Protein AF-V9F3T2-F1 (afdb_monomer_lite)

Secondary structure (DSSP, 8-state):
-PPP--TT-PPPPPPPP----TTHHHHHHHHHHHTT--HHHHHHHHS-S--HHHHHHHHHHH--

Radius of gyration: 24.86 Å; chains: 1; bounding box: 49×23×70 Å

pLDDT: mean 75.88, std 9.26, range [43.31, 88.31]

Organism: NCBI:txid1317065

Sequence (64 aa)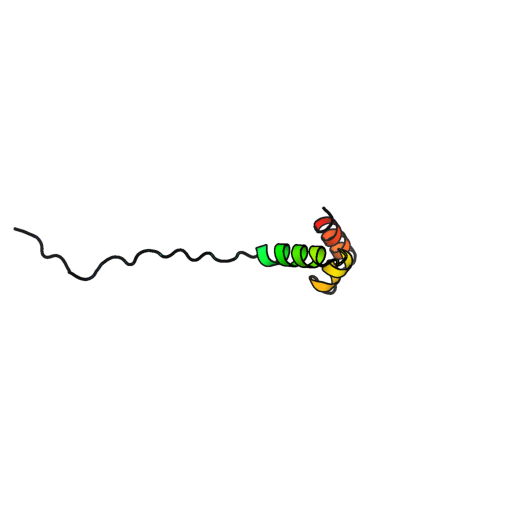:
MALPTIKGTKKKQKQYKRVRGEYSHKQDTINYIQAGHTPNEALDYFYDTLTGKERRSKQQLISK

Structure (mmCIF, N/CA/C/O backbone):
data_AF-V9F3T2-F1
#
_entry.id   AF-V9F3T2-F1
#
loop_
_atom_site.group_PDB
_atom_site.id
_atom_site.type_symbol
_atom_site.label_atom_id
_atom_site.label_alt_id
_atom_site.label_comp_id
_atom_site.label_asym_id
_atom_site.label_entity_id
_atom_site.label_seq_id
_atom_site.pdbx_PDB_ins_code
_atom_site.Cartn_x
_atom_site.Cartn_y
_atom_site.Cartn_z
_atom_site.occupancy
_atom_site.B_iso_or_equiv
_atom_site.auth_seq_id
_atom_site.auth_comp_id
_atom_site.auth_asym_id
_atom_site.auth_atom_id
_atom_site.pdbx_PDB_model_num
ATOM 1 N N . MET A 1 1 ? -35.047 11.185 54.876 1.00 43.31 1 MET A N 1
ATOM 2 C CA . MET A 1 1 ? -35.859 10.776 53.708 1.00 43.31 1 MET A CA 1
ATOM 3 C C . MET A 1 1 ? -34.919 10.568 52.530 1.00 43.31 1 MET A C 1
ATOM 5 O O . MET A 1 1 ? -34.172 11.485 52.223 1.00 43.31 1 MET A O 1
ATOM 9 N N . ALA A 1 2 ? -34.874 9.370 51.945 1.00 65.00 2 ALA A N 1
ATOM 10 C CA . ALA A 1 2 ? -33.997 9.060 50.814 1.00 65.00 2 ALA A CA 1
ATOM 11 C C . ALA A 1 2 ? -34.796 9.140 49.506 1.00 65.00 2 ALA A C 1
ATOM 13 O O . ALA A 1 2 ? -35.879 8.565 49.414 1.00 65.00 2 ALA A O 1
ATOM 14 N N . LEU A 1 3 ? -34.275 9.874 48.520 1.00 71.56 3 LEU A N 1
ATOM 15 C CA . LEU A 1 3 ? -34.907 10.012 47.209 1.00 71.56 3 LEU A CA 1
ATOM 16 C C . LEU A 1 3 ? -34.880 8.666 46.461 1.00 71.56 3 LEU A C 1
ATOM 18 O O . LEU A 1 3 ? -33.853 7.976 46.483 1.00 71.56 3 LEU A O 1
ATOM 22 N N . PRO A 1 4 ? -35.975 8.277 45.787 1.00 70.19 4 PRO A N 1
ATOM 23 C CA . PRO A 1 4 ? -36.016 7.044 45.014 1.00 70.19 4 PRO A CA 1
ATOM 24 C C . PRO A 1 4 ? -35.001 7.095 43.863 1.00 70.19 4 PRO A C 1
ATOM 26 O O . PRO A 1 4 ? -34.934 8.062 43.107 1.00 70.19 4 PRO A O 1
ATOM 29 N N . THR A 1 5 ? -34.198 6.038 43.732 1.00 69.62 5 THR A N 1
ATOM 30 C CA . THR A 1 5 ? -33.196 5.875 42.668 1.00 69.62 5 THR A CA 1
ATOM 31 C C . THR A 1 5 ? -33.659 4.821 41.665 1.00 69.62 5 THR A C 1
ATOM 33 O O . THR A 1 5 ? -34.041 3.712 42.037 1.00 69.62 5 THR A O 1
ATOM 36 N N . ILE A 1 6 ? -33.615 5.152 40.371 1.00 72.06 6 ILE A N 1
ATOM 37 C CA . ILE A 1 6 ? -33.971 4.229 39.286 1.00 72.06 6 ILE A CA 1
ATOM 38 C C . ILE A 1 6 ? -32.854 3.182 39.151 1.00 72.06 6 ILE A C 1
ATOM 40 O O . ILE A 1 6 ? -31.761 3.467 38.653 1.00 72.0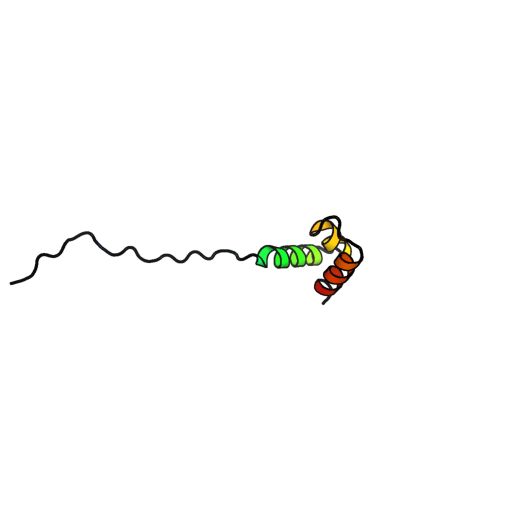6 6 ILE A O 1
ATOM 44 N N . LYS A 1 7 ? -33.107 1.950 39.607 1.00 66.94 7 LYS A N 1
ATOM 45 C CA . LYS A 1 7 ? -32.203 0.816 39.371 1.00 66.94 7 LYS A CA 1
ATOM 46 C C . LYS A 1 7 ? -32.272 0.428 37.891 1.00 66.94 7 LYS A C 1
ATOM 48 O O . LYS A 1 7 ? -33.330 0.058 37.403 1.00 66.94 7 LYS A O 1
ATOM 53 N N . GLY A 1 8 ? -31.140 0.490 37.189 1.00 59.94 8 GLY A N 1
ATOM 54 C CA . GLY A 1 8 ? -31.007 -0.034 35.819 1.00 59.94 8 GLY A CA 1
ATOM 55 C C . GLY A 1 8 ? -30.494 0.961 34.779 1.00 59.94 8 GLY A C 1
ATOM 56 O O . GLY A 1 8 ? -29.975 0.544 33.749 1.00 59.94 8 GLY A O 1
ATOM 57 N N . THR A 1 9 ? -30.516 2.266 35.051 1.00 63.19 9 THR A N 1
ATOM 58 C CA . THR A 1 9 ? -29.985 3.284 34.129 1.00 63.19 9 THR A CA 1
ATOM 59 C C . THR A 1 9 ? -28.512 3.571 34.413 1.00 63.19 9 THR A C 1
ATOM 61 O O . THR A 1 9 ? -28.126 4.690 34.747 1.00 63.19 9 THR A O 1
ATOM 64 N N . LYS A 1 10 ? -27.650 2.551 34.319 1.00 68.75 10 LYS A N 1
ATOM 65 C CA . LYS A 1 10 ? -26.201 2.798 34.308 1.00 68.75 10 LYS A CA 1
ATOM 66 C C . LYS A 1 10 ? -25.817 3.314 32.924 1.00 68.75 10 LYS A C 1
ATOM 68 O O . LYS A 1 10 ? -26.121 2.681 31.914 1.00 68.75 10 LYS A O 1
ATOM 73 N N . LYS A 1 11 ? -25.152 4.470 32.871 1.00 73.69 11 LYS A N 1
ATOM 74 C CA . LYS A 1 11 ? -24.594 5.025 31.631 1.00 73.69 11 LYS A CA 1
ATOM 75 C C . LYS A 1 11 ? -23.673 3.967 31.012 1.00 73.69 11 LYS A C 1
ATOM 77 O O . LYS A 1 11 ? -22.721 3.540 31.665 1.00 73.69 11 LYS A O 1
ATOM 82 N N . LYS A 1 12 ? -23.972 3.510 29.790 1.00 75.69 12 LYS A N 1
ATOM 83 C CA . LYS A 1 12 ? -23.110 2.552 29.080 1.00 75.69 12 LYS A CA 1
ATOM 84 C C . LYS A 1 12 ? -21.701 3.147 28.976 1.00 75.69 12 LYS A C 1
ATOM 86 O O . LYS A 1 12 ? -21.557 4.325 28.638 1.00 75.69 12 LYS A O 1
ATOM 91 N N . GLN A 1 13 ? -20.674 2.359 29.295 1.00 79.38 13 GLN A N 1
ATOM 92 C CA . GLN A 1 13 ? -19.290 2.798 29.122 1.00 79.38 13 GLN A CA 1
ATOM 93 C C . GLN A 1 13 ? -19.031 3.106 27.645 1.00 79.38 13 GLN A C 1
ATOM 95 O O . GLN A 1 13 ? -19.417 2.335 26.765 1.00 79.38 13 GLN A O 1
ATOM 100 N N . LYS A 1 14 ? -18.372 4.238 27.374 1.00 83.38 14 LYS A N 1
ATOM 101 C CA . LYS A 1 14 ? -17.888 4.553 26.029 1.00 83.38 14 LYS A CA 1
ATOM 102 C C . LYS A 1 14 ? -16.816 3.530 25.655 1.00 83.38 14 LYS A C 1
ATOM 104 O O . LYS A 1 14 ? -15.807 3.432 26.346 1.00 83.38 14 LYS A O 1
ATOM 109 N N . GLN A 1 15 ? -17.028 2.795 24.568 1.00 80.56 15 GLN A N 1
ATOM 110 C CA . GLN A 1 15 ? -16.009 1.938 23.968 1.00 80.56 15 GLN A CA 1
ATOM 111 C C . GLN A 1 15 ? -15.370 2.693 22.803 1.00 80.56 15 GLN A C 1
ATOM 113 O O . GLN A 1 15 ? -16.053 3.078 21.856 1.00 80.56 15 GLN A O 1
ATOM 118 N N . TYR A 1 16 ? -14.063 2.924 22.882 1.00 80.12 16 TYR A N 1
ATOM 119 C CA . TYR A 1 16 ? -13.303 3.499 21.779 1.00 80.12 16 TYR A CA 1
ATOM 120 C C . TYR A 1 16 ? -12.858 2.368 20.856 1.00 80.12 16 TYR A C 1
ATOM 122 O O . TYR A 1 16 ? -12.122 1.474 21.272 1.00 80.12 16 TYR A O 1
ATOM 130 N N . LYS A 1 17 ? -13.296 2.400 19.597 1.00 74.00 17 LYS A N 1
ATOM 131 C CA . LYS A 1 17 ? -12.777 1.503 18.564 1.00 74.00 17 LYS A CA 1
ATOM 132 C C . LYS A 1 17 ? -11.558 2.158 17.927 1.00 74.00 17 LYS A C 1
ATOM 134 O O . LYS A 1 17 ? -11.625 3.310 17.507 1.00 74.00 17 LYS A O 1
ATOM 139 N N . ARG A 1 18 ? -10.453 1.420 17.818 1.00 69.81 18 ARG A N 1
ATOM 140 C CA . ARG A 1 18 ? -9.343 1.835 16.955 1.00 69.81 18 ARG A CA 1
ATOM 141 C C . ARG A 1 18 ? -9.809 1.715 15.508 1.00 69.81 18 ARG A C 1
ATOM 143 O O . ARG A 1 18 ? -10.062 0.613 15.028 1.00 69.81 18 ARG A O 1
ATOM 150 N N . VAL A 1 19 ? -9.975 2.848 14.838 1.00 66.31 19 VAL A N 1
ATOM 151 C CA . VAL A 1 19 ? -10.207 2.895 13.395 1.00 66.31 19 VAL A CA 1
ATOM 152 C C . VAL A 1 19 ? -8.832 2.902 12.743 1.00 66.31 19 VAL A C 1
ATOM 154 O O . VAL A 1 19 ? -8.002 3.754 13.059 1.00 66.31 19 VAL A O 1
ATOM 157 N N . ARG A 1 20 ? -8.559 1.918 11.884 1.00 55.06 20 ARG A N 1
ATOM 158 C CA . ARG A 1 20 ? -7.352 1.924 11.056 1.00 55.06 20 ARG A CA 1
ATOM 159 C C . ARG A 1 20 ? -7.494 3.114 10.103 1.00 55.06 20 ARG A C 1
ATOM 161 O O . ARG A 1 20 ? -8.403 3.118 9.283 1.00 55.06 20 ARG A O 1
ATOM 168 N N . GLY A 1 21 ? -6.682 4.153 10.294 1.00 58.22 21 GLY A N 1
ATOM 169 C CA . GLY A 1 21 ? -6.664 5.303 9.388 1.00 58.22 21 GLY A CA 1
ATOM 170 C C . GLY A 1 21 ? -6.136 4.909 8.006 1.00 58.22 21 GLY A C 1
ATOM 171 O O . GLY A 1 21 ? -5.553 3.835 7.855 1.00 58.22 21 GLY A O 1
ATOM 172 N N . GLU A 1 22 ? -6.262 5.809 7.028 1.00 58.50 22 GLU A N 1
ATOM 173 C CA . GLU A 1 22 ? -5.784 5.676 5.631 1.00 58.50 22 GLU A CA 1
ATOM 174 C C . GLU A 1 22 ? -4.282 5.338 5.474 1.00 58.50 22 GLU A C 1
ATOM 176 O O . GLU A 1 22 ? -3.775 5.147 4.372 1.00 58.50 22 GLU A O 1
ATOM 181 N N . TYR A 1 23 ? -3.545 5.210 6.578 1.00 59.91 23 TYR A N 1
ATOM 182 C CA . TYR A 1 23 ? -2.147 4.789 6.626 1.00 59.91 23 TYR A CA 1
ATOM 183 C C . TYR A 1 23 ? -1.908 3.321 6.216 1.00 59.91 23 TYR A C 1
ATOM 185 O O . TYR A 1 23 ? -0.758 2.884 6.206 1.00 59.91 23 TYR A O 1
ATOM 193 N N . SER A 1 24 ? -2.950 2.547 5.882 1.00 66.56 24 SER A N 1
ATOM 194 C CA . SER A 1 24 ? -2.792 1.192 5.328 1.00 66.56 24 SER A CA 1
ATOM 195 C C . SER A 1 24 ? -1.989 1.206 4.031 1.00 66.56 24 SER A C 1
ATOM 197 O O . SER A 1 24 ? -1.061 0.419 3.903 1.00 66.56 24 SER A O 1
ATOM 199 N N . HIS A 1 25 ? -2.236 2.182 3.151 1.00 75.50 25 HIS A N 1
ATOM 200 C CA . HIS A 1 25 ? -1.583 2.258 1.839 1.00 75.50 25 HIS A CA 1
ATOM 201 C C . HIS A 1 25 ? -0.055 2.321 1.926 1.00 75.50 25 HIS A C 1
ATOM 203 O O . HIS A 1 25 ? 0.660 1.645 1.190 1.00 75.50 25 HIS A O 1
ATOM 209 N N . LYS A 1 26 ? 0.468 3.100 2.881 1.00 76.81 26 LYS A N 1
ATOM 210 C CA . LYS A 1 26 ? 1.914 3.203 3.113 1.00 76.81 26 LYS A CA 1
ATOM 211 C C . LYS A 1 26 ? 2.497 1.894 3.627 1.00 76.81 26 LYS A C 1
ATOM 213 O O . LYS A 1 26 ? 3.568 1.500 3.184 1.00 76.81 26 LYS A O 1
ATOM 218 N N . GLN A 1 27 ? 1.796 1.230 4.546 1.00 80.50 27 GLN A N 1
ATOM 219 C CA . GLN A 1 27 ? 2.238 -0.058 5.071 1.00 80.50 27 GLN A CA 1
ATOM 220 C C . GLN A 1 27 ? 2.254 -1.119 3.969 1.00 80.50 27 GLN A C 1
ATOM 222 O O . GLN A 1 27 ? 3.213 -1.875 3.875 1.00 80.50 27 GLN A O 1
ATOM 227 N N . ASP A 1 28 ? 1.234 -1.136 3.114 1.00 83.31 28 ASP A N 1
ATOM 228 C CA . ASP A 1 28 ? 1.129 -2.089 2.011 1.00 83.31 28 ASP A CA 1
ATOM 229 C C . ASP A 1 28 ? 2.235 -1.841 0.970 1.00 83.31 28 ASP A C 1
ATOM 231 O O . ASP A 1 28 ? 2.890 -2.787 0.536 1.00 83.31 28 ASP A O 1
ATOM 235 N N . THR A 1 29 ? 2.542 -0.570 0.675 1.00 80.00 29 THR A N 1
ATOM 236 C CA . THR A 1 29 ? 3.671 -0.188 -0.194 1.00 80.00 29 THR A CA 1
ATOM 237 C C . THR A 1 29 ? 5.018 -0.639 0.389 1.00 80.00 29 THR A C 1
ATOM 239 O O . THR A 1 29 ? 5.849 -1.190 -0.328 1.00 80.00 29 THR A O 1
ATOM 242 N N . ILE A 1 30 ? 5.240 -0.448 1.697 1.00 83.25 30 ILE A N 1
ATOM 243 C CA . ILE A 1 30 ? 6.473 -0.880 2.379 1.00 83.25 30 ILE A CA 1
ATOM 244 C C . ILE A 1 30 ? 6.591 -2.406 2.370 1.00 83.25 30 ILE A C 1
ATOM 246 O O . ILE A 1 30 ? 7.652 -2.927 2.039 1.00 83.25 30 ILE A O 1
ATOM 250 N N . ASN A 1 31 ? 5.511 -3.119 2.697 1.00 87.00 31 ASN A N 1
ATOM 251 C CA . ASN A 1 31 ? 5.490 -4.581 2.702 1.00 87.00 31 ASN A CA 1
ATOM 252 C C . ASN A 1 31 ? 5.810 -5.148 1.308 1.00 87.00 31 ASN A C 1
ATOM 254 O O . ASN A 1 31 ? 6.543 -6.126 1.195 1.00 87.00 31 ASN A O 1
ATOM 258 N N . TYR A 1 32 ? 5.299 -4.515 0.249 1.00 85.56 32 TYR A N 1
ATOM 259 C CA . TYR A 1 32 ? 5.566 -4.906 -1.134 1.00 85.56 32 TYR A CA 1
ATOM 260 C C . TYR A 1 32 ? 7.043 -4.726 -1.513 1.00 85.56 32 TYR A C 1
ATOM 262 O O . TYR A 1 32 ? 7.650 -5.621 -2.090 1.00 85.56 32 TYR A O 1
ATOM 270 N N . ILE A 1 33 ? 7.664 -3.612 -1.116 1.00 85.31 33 ILE A N 1
ATOM 271 C CA . ILE A 1 33 ? 9.102 -3.382 -1.344 1.00 85.31 33 ILE A CA 1
ATOM 272 C C . ILE A 1 33 ? 9.951 -4.363 -0.523 1.00 85.31 33 ILE A C 1
ATOM 274 O O . ILE A 1 33 ? 10.922 -4.919 -1.029 1.00 85.31 33 ILE A O 1
ATOM 278 N N . GLN A 1 34 ? 9.568 -4.633 0.729 1.00 86.06 34 GLN A N 1
ATOM 279 C CA . GLN A 1 34 ? 10.240 -5.622 1.583 1.00 86.06 34 GLN A CA 1
ATOM 280 C C . GLN A 1 34 ? 10.159 -7.048 1.028 1.00 86.06 34 GLN A C 1
ATOM 282 O O . GLN A 1 34 ? 11.057 -7.845 1.286 1.00 86.06 34 GLN A O 1
ATOM 287 N N . ALA A 1 35 ? 9.127 -7.365 0.242 1.00 88.31 35 ALA A N 1
ATOM 288 C CA . ALA A 1 35 ? 9.014 -8.638 -0.465 1.00 88.31 35 ALA A CA 1
ATOM 289 C C . ALA A 1 35 ? 10.003 -8.780 -1.645 1.00 88.31 35 ALA A C 1
ATOM 291 O O . ALA A 1 35 ? 10.048 -9.836 -2.270 1.00 88.31 35 ALA A O 1
ATOM 292 N N . GLY A 1 36 ? 10.818 -7.755 -1.928 1.00 87.88 36 GLY A N 1
ATOM 293 C CA . GLY A 1 36 ? 11.869 -7.776 -2.950 1.00 87.88 36 GLY A CA 1
ATOM 294 C C . GLY A 1 36 ? 11.510 -7.047 -4.245 1.00 87.88 36 GLY A C 1
ATOM 295 O O . GLY A 1 36 ? 12.300 -7.071 -5.187 1.00 87.88 36 GLY A O 1
ATOM 296 N N . HIS A 1 37 ? 10.351 -6.389 -4.298 1.00 86.62 37 HIS A N 1
ATOM 297 C CA . HIS A 1 37 ? 9.910 -5.642 -5.472 1.00 86.62 37 HIS A CA 1
ATOM 298 C C . HIS A 1 37 ? 10.577 -4.275 -5.588 1.00 86.62 37 HIS A C 1
ATOM 300 O O . HIS A 1 37 ? 10.896 -3.613 -4.595 1.00 86.62 37 HIS A O 1
ATOM 306 N N . THR A 1 38 ? 10.754 -3.816 -6.826 1.00 84.00 38 THR A N 1
ATOM 307 C CA . THR A 1 38 ? 11.350 -2.500 -7.069 1.00 84.00 38 THR A CA 1
ATOM 308 C C . THR A 1 38 ? 10.347 -1.371 -6.794 1.00 84.00 38 THR A C 1
ATOM 310 O O . THR A 1 38 ? 9.137 -1.546 -6.955 1.00 84.00 38 THR A O 1
ATOM 313 N N . PRO A 1 39 ? 10.812 -0.156 -6.450 1.00 80.38 39 PRO A N 1
ATOM 314 C CA . PRO A 1 39 ? 9.934 1.007 -6.322 1.00 80.38 39 PRO A CA 1
ATOM 315 C C . PRO A 1 39 ? 9.111 1.302 -7.584 1.00 80.38 39 PRO A C 1
ATOM 317 O O . PRO A 1 39 ? 8.006 1.821 -7.481 1.00 80.38 39 PRO A O 1
ATOM 320 N N . ASN A 1 40 ? 9.626 0.963 -8.771 1.00 81.62 40 ASN A N 1
ATOM 321 C CA . ASN A 1 40 ? 8.896 1.127 -10.029 1.00 81.62 40 ASN A CA 1
ATOM 322 C C . ASN A 1 40 ? 7.748 0.120 -10.156 1.00 81.62 40 ASN A C 1
ATOM 324 O O . ASN A 1 40 ? 6.654 0.514 -10.545 1.00 81.62 40 ASN A O 1
ATOM 328 N N . GLU A 1 41 ? 7.971 -1.137 -9.768 1.00 82.75 41 GLU A N 1
ATOM 329 C CA . GLU A 1 41 ? 6.911 -2.152 -9.701 1.00 82.75 41 GLU A CA 1
ATOM 330 C C . GLU A 1 41 ? 5.851 -1.783 -8.665 1.00 82.75 41 GLU A C 1
ATOM 332 O O . GLU A 1 41 ? 4.664 -1.954 -8.913 1.00 82.75 41 GLU A O 1
ATOM 337 N N . ALA A 1 42 ? 6.262 -1.229 -7.520 1.00 82.56 42 ALA A N 1
ATOM 338 C CA . ALA A 1 42 ? 5.328 -0.728 -6.518 1.00 82.56 42 ALA A CA 1
ATOM 339 C C . ALA A 1 42 ? 4.469 0.417 -7.080 1.00 82.56 42 ALA A C 1
ATOM 341 O O . ALA A 1 42 ? 3.274 0.486 -6.806 1.00 82.56 42 ALA A O 1
ATOM 342 N N . LEU A 1 43 ? 5.049 1.309 -7.890 1.00 82.31 43 LEU A N 1
ATOM 343 C CA . LEU A 1 43 ? 4.281 2.371 -8.534 1.00 82.31 43 LEU A CA 1
ATOM 344 C C . LEU A 1 43 ? 3.226 1.821 -9.479 1.00 82.31 43 LEU A C 1
ATOM 346 O O . LEU A 1 43 ? 2.085 2.237 -9.355 1.00 82.31 43 LEU A O 1
ATOM 350 N N . ASP A 1 44 ? 3.607 0.901 -10.365 1.00 83.38 44 ASP A N 1
ATOM 351 C CA . ASP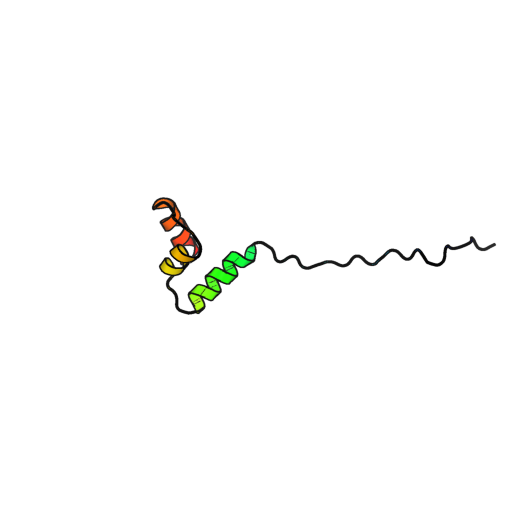 A 1 44 ? 2.692 0.316 -11.348 1.00 83.38 44 ASP A CA 1
ATOM 352 C C . ASP A 1 44 ? 1.630 -0.597 -10.685 1.00 83.38 44 ASP A C 1
ATOM 354 O O . ASP A 1 44 ? 0.553 -0.788 -11.240 1.00 83.38 44 ASP A O 1
ATOM 358 N N . TYR A 1 45 ? 1.906 -1.143 -9.491 1.00 82.44 45 TYR A N 1
ATOM 359 C CA . TYR A 1 45 ? 0.975 -1.989 -8.728 1.00 82.44 45 TYR A CA 1
ATOM 360 C C . TYR A 1 45 ? -0.028 -1.194 -7.874 1.00 82.44 45 TYR A C 1
ATOM 362 O O . TYR A 1 45 ? -1.192 -1.574 -7.764 1.00 82.44 45 TYR A O 1
ATOM 370 N N . PHE A 1 46 ? 0.413 -0.107 -7.230 1.00 81.69 46 PHE A N 1
ATOM 371 C CA . PHE A 1 46 ? -0.414 0.672 -6.293 1.00 81.69 46 PHE A CA 1
ATOM 372 C C . PHE A 1 46 ? -1.068 1.904 -6.911 1.00 81.69 46 PHE A C 1
ATOM 374 O O . PHE A 1 46 ? -1.983 2.479 -6.315 1.00 81.69 46 PHE A O 1
ATOM 381 N N . TYR A 1 47 ? -0.565 2.355 -8.052 1.00 78.19 47 TYR A N 1
ATOM 382 C CA . TYR A 1 47 ? -1.079 3.506 -8.765 1.00 78.19 47 TYR A CA 1
ATOM 383 C C . TYR A 1 47 ? -1.263 3.094 -10.226 1.00 78.19 47 TYR A C 1
ATOM 385 O O . TYR A 1 47 ? -0.330 2.599 -10.846 1.00 78.19 47 TYR A O 1
ATOM 393 N N . ASP A 1 48 ? -2.468 3.294 -10.762 1.00 76.62 48 ASP A N 1
ATOM 394 C CA . ASP A 1 48 ? -2.798 2.959 -12.152 1.00 76.62 48 ASP A CA 1
ATOM 395 C C . ASP A 1 48 ? -2.041 3.870 -13.148 1.00 76.62 48 ASP A C 1
ATOM 397 O O . ASP A 1 48 ? -0.927 4.334 -12.904 1.00 76.62 48 ASP A O 1
ATOM 401 N N . THR A 1 49 ? -2.638 4.174 -14.303 1.00 74.38 49 THR A N 1
ATOM 402 C CA . THR A 1 49 ? -2.056 5.038 -15.334 1.00 74.38 49 THR A CA 1
ATOM 403 C C . THR A 1 49 ? -1.770 6.449 -14.806 1.00 74.38 49 THR A C 1
ATOM 405 O O . THR A 1 49 ? -2.595 7.356 -14.907 1.00 74.38 49 THR A O 1
ATOM 408 N N . LEU A 1 50 ? -0.575 6.636 -14.252 1.00 79.19 50 LEU A N 1
ATOM 409 C CA . LEU A 1 50 ? -0.033 7.922 -13.841 1.00 79.19 50 LEU A CA 1
ATOM 410 C C . LEU A 1 50 ? 0.520 8.657 -15.061 1.00 79.19 50 LEU A C 1
ATOM 412 O O . LEU A 1 50 ? 1.248 8.084 -15.878 1.00 79.19 50 LEU A O 1
ATOM 416 N N . THR A 1 51 ? 0.272 9.962 -15.151 1.00 81.88 51 THR A N 1
ATOM 417 C CA . THR A 1 51 ? 0.989 10.793 -16.126 1.00 81.88 51 THR A CA 1
ATOM 418 C C . THR A 1 51 ? 2.481 10.862 -15.772 1.00 81.88 51 THR A C 1
ATOM 420 O O . THR A 1 51 ? 2.882 10.733 -14.612 1.00 81.88 51 THR A O 1
ATOM 423 N N . G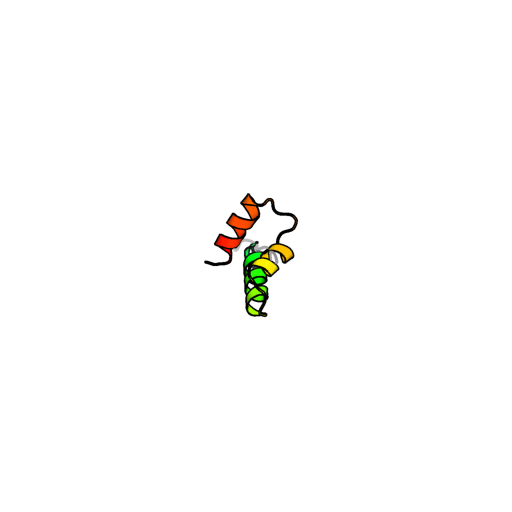LY A 1 52 ? 3.358 11.111 -16.752 1.00 80.19 52 GLY A N 1
ATOM 424 C CA . GLY A 1 52 ? 4.816 11.092 -16.532 1.00 80.19 52 GLY A CA 1
ATOM 425 C C . GLY A 1 52 ? 5.334 12.088 -15.475 1.00 80.19 52 GLY A C 1
ATOM 426 O O . GLY A 1 52 ? 6.420 11.904 -14.916 1.00 80.19 52 GLY A O 1
ATOM 427 N N . LYS A 1 53 ? 4.570 13.147 -15.171 1.00 84.12 53 LYS A N 1
ATOM 428 C CA . LYS A 1 53 ? 4.869 14.085 -14.076 1.00 84.12 53 LYS A CA 1
ATOM 429 C C . LYS A 1 53 ? 4.500 13.491 -12.713 1.00 84.12 53 LYS A C 1
ATOM 431 O O . LYS A 1 53 ? 5.288 13.582 -11.773 1.00 84.12 53 LYS A O 1
ATOM 436 N N . GLU A 1 54 ? 3.337 12.854 -12.623 1.00 81.75 54 GLU A N 1
ATOM 437 C CA . GLU A 1 54 ? 2.850 12.204 -11.404 1.00 81.75 54 GLU A CA 1
ATOM 438 C C . GLU A 1 54 ? 3.709 10.991 -1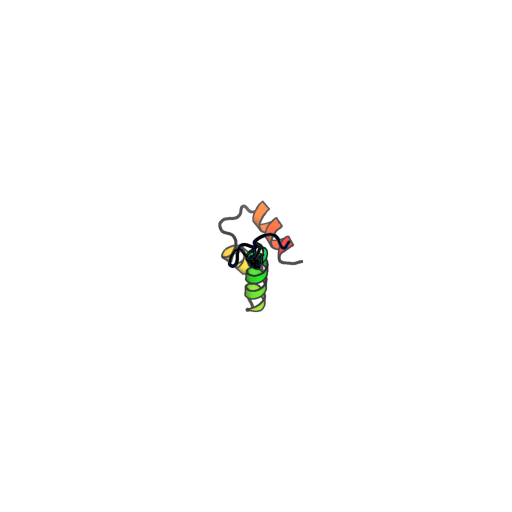1.044 1.00 81.75 54 GLU A C 1
ATOM 440 O O . GLU A 1 54 ? 4.100 10.849 -9.886 1.00 81.75 54 GLU A O 1
ATOM 445 N N . ARG A 1 55 ? 4.114 10.191 -12.040 1.00 81.25 55 ARG A N 1
ATOM 446 C CA . ARG A 1 55 ? 5.015 9.042 -11.851 1.00 81.25 55 ARG A CA 1
ATOM 447 C C . ARG A 1 55 ? 6.329 9.452 -11.183 1.00 81.25 55 ARG A C 1
ATOM 449 O O . ARG A 1 55 ? 6.711 8.860 -10.179 1.00 81.25 55 ARG A O 1
ATOM 456 N N . ARG A 1 56 ? 6.979 10.517 -11.671 1.00 80.88 56 ARG A N 1
ATOM 457 C CA . ARG A 1 56 ? 8.217 11.047 -11.064 1.00 80.88 56 ARG A CA 1
ATOM 458 C C . ARG A 1 56 ? 8.017 11.515 -9.624 1.00 80.88 56 ARG A C 1
ATOM 460 O O . ARG A 1 56 ? 8.851 11.227 -8.772 1.00 80.88 56 ARG A O 1
ATOM 467 N N . SER A 1 57 ? 6.916 12.214 -9.344 1.00 80.06 57 SER A N 1
ATOM 468 C CA . SER A 1 57 ? 6.614 12.686 -7.988 1.00 80.06 57 SER A CA 1
ATOM 469 C C . SER A 1 57 ? 6.400 11.524 -7.013 1.00 80.06 57 SER A C 1
ATOM 471 O O . SER A 1 57 ? 6.935 11.548 -5.906 1.00 80.06 57 SER A O 1
ATOM 473 N N . LYS A 1 58 ? 5.665 10.486 -7.426 1.00 79.62 58 LYS A N 1
ATOM 474 C CA . LYS A 1 58 ? 5.414 9.302 -6.596 1.0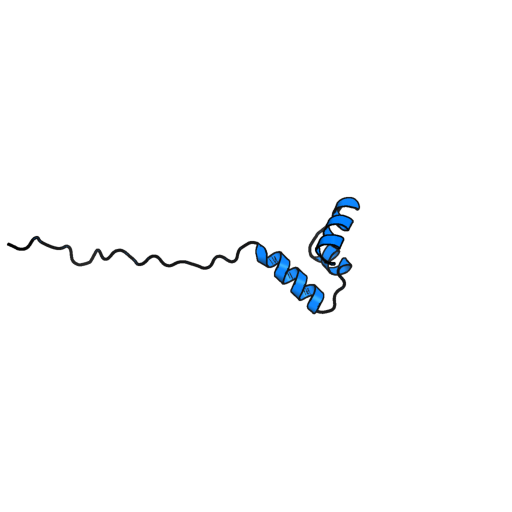0 79.62 58 LYS A CA 1
ATOM 475 C C . LYS A 1 58 ? 6.675 8.459 -6.395 1.00 79.62 58 LYS A C 1
ATOM 477 O O . LYS A 1 58 ? 6.907 7.997 -5.284 1.00 79.62 58 LYS A O 1
ATOM 482 N N . GLN A 1 59 ? 7.530 8.340 -7.412 1.00 80.88 59 GLN A N 1
ATOM 483 C CA . GLN A 1 59 ? 8.820 7.651 -7.305 1.00 80.88 59 GLN A CA 1
ATOM 484 C C . GLN A 1 59 ? 9.727 8.280 -6.245 1.00 80.88 59 GLN A C 1
ATOM 486 O O . GLN A 1 59 ? 10.247 7.569 -5.391 1.00 80.88 59 GLN A O 1
ATOM 491 N N . GLN A 1 60 ? 9.851 9.610 -6.245 1.00 81.06 60 GLN A N 1
ATOM 492 C CA . GLN A 1 60 ? 10.630 10.337 -5.235 1.00 81.06 60 GLN A CA 1
ATOM 493 C C . GLN A 1 60 ? 10.077 10.182 -3.814 1.00 81.06 60 GLN A C 1
ATOM 495 O O . GLN A 1 60 ? 10.818 10.337 -2.848 1.00 81.06 60 GLN A O 1
ATOM 500 N N . LEU A 1 61 ? 8.775 9.920 -3.679 1.00 75.62 61 LEU A N 1
ATOM 501 C CA . LEU A 1 61 ? 8.117 9.732 -2.388 1.00 75.62 61 LEU A CA 1
ATOM 502 C C . LEU A 1 61 ? 8.376 8.332 -1.816 1.00 75.62 61 LEU A C 1
ATOM 504 O O . LEU A 1 61 ? 8.424 8.180 -0.601 1.00 75.62 61 LEU A O 1
ATOM 508 N N . ILE A 1 62 ? 8.551 7.334 -2.685 1.00 73.62 62 ILE A N 1
ATOM 509 C CA . ILE A 1 62 ? 8.835 5.942 -2.310 1.00 73.62 62 ILE A CA 1
ATOM 510 C C . ILE A 1 62 ? 10.339 5.707 -2.102 1.00 73.62 62 ILE A C 1
ATOM 512 O O . ILE A 1 62 ? 10.716 4.896 -1.266 1.00 73.62 62 ILE A O 1
ATOM 516 N N . SER A 1 63 ? 11.206 6.404 -2.844 1.00 69.62 63 SER A N 1
ATOM 517 C CA . SER A 1 63 ? 12.663 6.203 -2.797 1.00 69.62 63 SER A CA 1
ATOM 518 C C . SER A 1 63 ? 13.387 6.952 -1.669 1.00 69.62 63 SER A C 1
ATOM 520 O O . SER A 1 63 ? 14.614 7.037 -1.712 1.00 69.62 63 SER A O 1
ATOM 522 N N . LYS A 1 64 ? 12.661 7.590 -0.749 1.00 58.34 64 LYS A N 1
ATOM 523 C CA . LYS A 1 64 ? 13.217 8.457 0.299 1.00 58.34 64 LYS A CA 1
ATOM 524 C C . LYS A 1 64 ? 13.236 7.744 1.640 1.00 58.34 64 LYS A C 1
ATOM 526 O O . LYS A 1 64 ? 14.255 7.897 2.343 1.00 58.34 64 LYS A O 1
#

Foldseek 3Di:
DDDDDDPPPDPPDDDDDDDDPPCVLVVVLVVCVVVVDDLLVSCVVSPPDDDPVRSVVSSVVSVD